Protein AF-A0A4Y3PNB0-F1 (afdb_monomer_lite)

Foldseek 3Di:
DDPPPDPDAFDPVLLVQLQQADQQPLPRFTDGGHPVSVVVLVVVVVVCVVCVPQFWDWDQTPPPGIDIDGPVRSVSSSVVSVVSSVVSCVVRVD

Sequence (94 aa):
MVFKFSREGPNPECFKAIYTGFTSASTGRQFRFNEEDQANFNQQSTLFLLKPDLAETQWKTEDAGIVSLTREQFIEVVLEAGQHKQEQIARYWT

Structure (mmCIF, N/CA/C/O backbone):
data_AF-A0A4Y3PNB0-F1
#
_entry.id   AF-A0A4Y3PNB0-F1
#
loop_
_atom_site.group_PDB
_atom_site.id
_atom_site.type_symbol
_atom_site.label_atom_id
_atom_site.label_alt_id
_atom_site.label_comp_id
_atom_site.label_asym_id
_atom_site.label_entity_id
_atom_site.label_seq_id
_atom_site.pdbx_PDB_ins_code
_atom_site.Cartn_x
_atom_site.Cartn_y
_atom_site.Cartn_z
_atom_site.occupancy
_atom_site.B_iso_or_equiv
_atom_site.auth_seq_id
_atom_site.auth_comp_id
_atom_site.auth_asym_id
_atom_site.auth_atom_id
_atom_site.pdbx_PDB_model_num
ATOM 1 N N . MET A 1 1 ? -3.644 -20.956 -21.841 1.00 36.50 1 MET A N 1
ATOM 2 C CA . MET A 1 1 ? -3.041 -19.621 -21.645 1.00 36.50 1 MET A CA 1
ATOM 3 C C . MET A 1 1 ? -1.590 -19.852 -21.258 1.00 36.50 1 MET A C 1
ATOM 5 O O . MET A 1 1 ? -1.350 -20.443 -20.217 1.00 36.50 1 MET A O 1
ATOM 9 N N . VAL A 1 2 ? -0.641 -19.565 -22.150 1.00 37.38 2 VAL A N 1
ATOM 10 C CA . VAL A 1 2 ? 0.788 -19.816 -21.900 1.00 37.38 2 VAL A CA 1
ATOM 11 C C . VAL A 1 2 ? 1.388 -18.517 -21.380 1.00 37.38 2 VAL A C 1
ATOM 13 O O . VAL A 1 2 ? 1.443 -17.536 -22.117 1.00 37.38 2 VAL A O 1
ATOM 16 N N . PHE A 1 3 ? 1.810 -18.505 -20.117 1.00 41.38 3 PHE A N 1
ATOM 17 C CA . PHE A 1 3 ? 2.628 -17.427 -19.571 1.00 41.38 3 PHE A CA 1
ATOM 18 C C . PHE A 1 3 ? 3.991 -17.483 -20.270 1.00 41.38 3 PHE A C 1
ATOM 20 O O . PHE A 1 3 ? 4.783 -18.395 -20.032 1.00 41.38 3 PHE A O 1
ATOM 27 N N . LYS A 1 4 ? 4.252 -16.551 -21.193 1.00 44.50 4 LYS A N 1
ATOM 28 C CA . LYS A 1 4 ? 5.602 -16.341 -21.722 1.00 44.50 4 LYS A CA 1
ATOM 29 C C . LYS A 1 4 ? 6.433 -15.708 -20.608 1.00 44.50 4 LYS A C 1
ATOM 31 O O . LYS A 1 4 ? 6.356 -14.507 -20.390 1.00 44.50 4 LYS A O 1
ATOM 36 N N . PHE A 1 5 ? 7.228 -16.515 -19.915 1.00 47.59 5 PHE A N 1
ATOM 37 C CA . PHE A 1 5 ? 8.349 -16.000 -19.137 1.00 47.59 5 PHE A CA 1
ATOM 38 C C . PHE A 1 5 ? 9.413 -15.515 -20.130 1.00 47.59 5 PHE A C 1
ATOM 40 O O . PHE A 1 5 ? 10.100 -16.326 -20.754 1.00 47.59 5 PHE A O 1
ATOM 47 N N . SER A 1 6 ? 9.507 -14.200 -20.337 1.00 53.22 6 SER A N 1
ATOM 48 C CA . SER A 1 6 ? 10.696 -13.607 -20.954 1.00 53.22 6 SER A CA 1
ATOM 49 C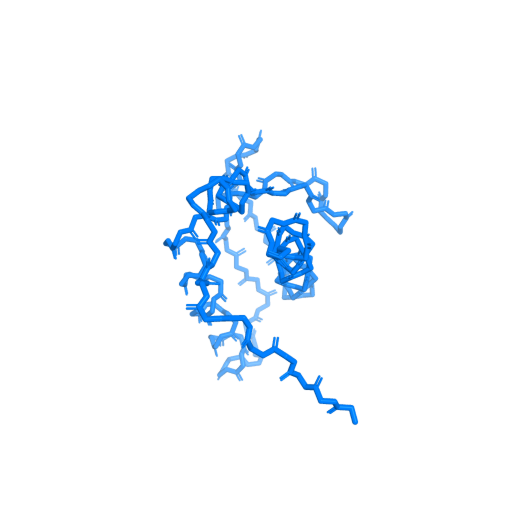 C . SER A 1 6 ? 11.895 -13.880 -20.030 1.00 53.22 6 SER A C 1
ATOM 51 O O . SER A 1 6 ? 11.774 -13.830 -18.806 1.00 53.22 6 SER A O 1
ATOM 53 N N . ARG A 1 7 ? 13.034 -14.265 -20.622 1.00 56.28 7 ARG A N 1
ATOM 54 C CA . ARG A 1 7 ? 14.283 -14.619 -19.918 1.00 56.28 7 ARG A CA 1
ATOM 55 C C . ARG A 1 7 ? 14.970 -13.420 -19.256 1.00 56.28 7 ARG A C 1
ATOM 57 O O . ARG A 1 7 ? 15.952 -13.615 -18.547 1.00 56.28 7 ARG A O 1
ATOM 64 N N . GLU A 1 8 ? 14.471 -12.213 -19.483 1.00 61.34 8 GLU A N 1
ATOM 65 C CA . GLU A 1 8 ? 15.010 -10.980 -18.933 1.00 61.34 8 GLU A CA 1
ATOM 66 C C . GLU A 1 8 ? 14.020 -10.484 -17.880 1.00 61.34 8 GLU A C 1
ATOM 68 O O . GLU A 1 8 ? 12.846 -10.258 -18.170 1.00 61.34 8 GLU A O 1
ATOM 73 N N . GLY A 1 9 ? 14.471 -10.416 -16.625 1.00 61.59 9 GLY A N 1
ATOM 74 C CA . GLY A 1 9 ? 13.677 -9.833 -15.547 1.00 61.59 9 GLY A CA 1
ATOM 75 C C . GLY A 1 9 ? 13.368 -8.351 -15.810 1.00 61.59 9 GLY A C 1
ATOM 76 O O . GLY A 1 9 ? 13.874 -7.772 -16.774 1.00 61.59 9 GLY A O 1
ATOM 77 N N . PRO A 1 10 ? 12.564 -7.708 -14.948 1.00 65.81 10 PRO A N 1
ATOM 78 C CA . PRO A 1 10 ? 12.232 -6.298 -15.108 1.00 65.81 10 PRO A CA 1
ATOM 79 C C . PRO A 1 10 ? 13.505 -5.450 -15.226 1.00 65.81 10 PRO A C 1
ATOM 81 O O . PRO A 1 10 ? 14.439 -5.611 -14.437 1.00 65.81 10 PRO A O 1
ATOM 84 N N . ASN A 1 11 ? 13.554 -4.546 -16.208 1.00 81.81 11 ASN A N 1
ATOM 85 C CA . ASN A 1 11 ? 14.698 -3.647 -16.355 1.00 81.81 11 ASN A CA 1
ATOM 86 C C . ASN A 1 11 ? 14.801 -2.687 -15.139 1.00 81.81 11 ASN A C 1
ATOM 88 O O . ASN A 1 11 ? 13.812 -2.476 -14.432 1.00 81.81 11 ASN A O 1
ATOM 92 N N . PRO A 1 12 ? 15.968 -2.072 -14.868 1.00 87.38 12 PRO A N 1
ATOM 93 C CA . PRO A 1 12 ? 16.142 -1.173 -13.720 1.00 87.38 12 PRO A CA 1
ATOM 94 C C . PRO A 1 12 ? 15.149 0.000 -13.658 1.00 87.38 12 PRO A C 1
ATOM 96 O O . PRO A 1 12 ? 14.824 0.474 -12.569 1.00 87.38 12 PRO A O 1
ATOM 99 N N . GLU A 1 13 ? 14.640 0.457 -14.804 1.00 90.88 13 GLU A N 1
ATOM 100 C CA . GLU A 1 13 ? 13.643 1.531 -14.876 1.00 90.88 13 GLU A CA 1
ATOM 101 C C . GLU A 1 13 ? 12.261 1.072 -14.390 1.00 90.88 13 GLU A C 1
ATOM 103 O O . GLU A 1 13 ? 11.540 1.862 -13.784 1.00 90.88 13 GLU A O 1
ATOM 108 N N . CYS A 1 14 ? 11.928 -0.213 -14.550 1.00 92.62 14 CYS A N 1
ATOM 109 C CA . CYS A 1 14 ? 10.736 -0.813 -13.952 1.00 92.62 14 CYS A CA 1
ATOM 110 C C . CYS A 1 14 ? 10.765 -0.671 -12.427 1.00 92.62 14 CYS A C 1
ATOM 112 O O . CYS A 1 14 ? 9.813 -0.175 -11.830 1.00 92.62 14 CYS A O 1
ATOM 114 N N . PHE A 1 15 ? 11.882 -1.040 -11.789 1.00 92.75 15 PHE A N 1
ATOM 115 C CA . PHE A 1 15 ? 12.020 -0.924 -10.335 1.00 92.75 15 PHE A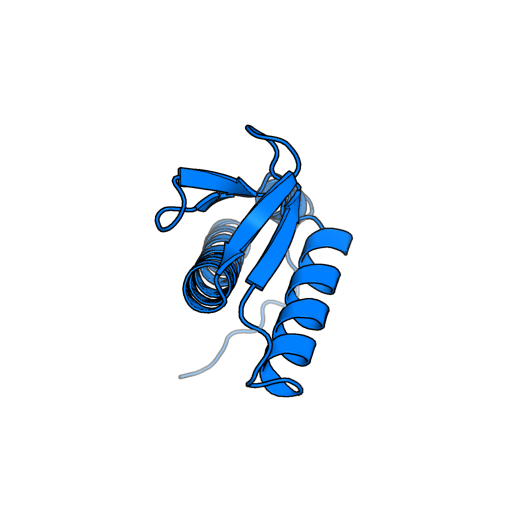 CA 1
ATOM 116 C C . PHE A 1 15 ? 11.941 0.528 -9.871 1.00 92.75 15 PHE A C 1
ATOM 118 O O . PHE A 1 15 ? 11.2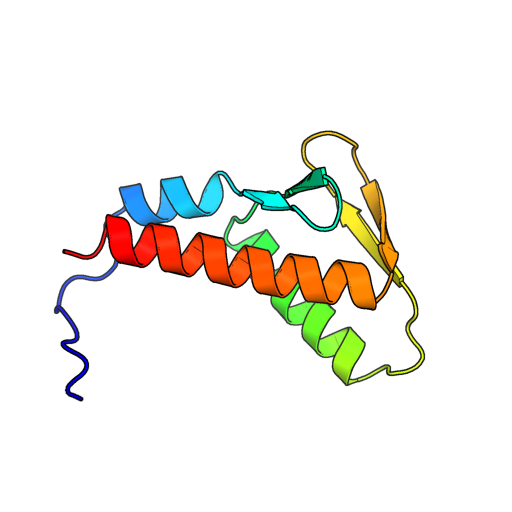33 0.814 -8.910 1.00 92.75 15 PHE A O 1
ATOM 125 N N . LYS A 1 16 ? 12.587 1.459 -10.583 1.00 94.38 16 LYS A N 1
ATOM 126 C CA . LYS A 1 16 ? 12.462 2.892 -10.281 1.00 94.38 16 LYS A CA 1
ATOM 127 C C . LYS A 1 16 ? 11.005 3.355 -10.329 1.00 94.38 16 LYS A C 1
ATOM 129 O O . LYS A 1 16 ? 10.573 4.017 -9.393 1.00 94.38 16 LYS A O 1
ATOM 134 N N . ALA A 1 17 ? 10.250 2.973 -11.361 1.00 95.69 17 ALA A N 1
ATOM 135 C CA . ALA A 1 17 ? 8.838 3.334 -11.508 1.00 95.69 17 ALA A CA 1
ATOM 136 C C . ALA A 1 17 ? 7.932 2.680 -10.452 1.00 95.69 17 ALA A C 1
ATOM 138 O O . ALA A 1 17 ? 6.963 3.279 -10.002 1.00 95.69 17 ALA A O 1
ATOM 139 N N . ILE A 1 18 ? 8.239 1.459 -10.012 1.00 96.56 18 ILE A N 1
ATOM 140 C CA . ILE A 1 18 ? 7.526 0.833 -8.892 1.00 96.56 18 ILE A CA 1
ATOM 141 C C . ILE A 1 18 ? 7.796 1.631 -7.608 1.00 96.56 18 ILE A C 1
ATOM 143 O O . ILE A 1 18 ? 6.863 1.967 -6.881 1.00 96.56 18 ILE A O 1
ATOM 147 N N . TYR A 1 19 ? 9.056 1.995 -7.359 1.00 97.19 19 TYR A N 1
ATOM 148 C CA . TYR A 1 19 ? 9.489 2.619 -6.107 1.00 97.19 19 TYR A CA 1
ATOM 149 C C . TYR A 1 19 ? 9.025 4.065 -5.929 1.00 97.19 19 TYR A C 1
ATOM 151 O O . TYR A 1 19 ? 8.984 4.526 -4.788 1.00 97.19 19 TYR A O 1
ATOM 159 N N . THR A 1 20 ? 8.625 4.766 -7.000 1.00 95.25 20 THR A N 1
ATOM 160 C CA . THR A 1 20 ? 7.986 6.089 -6.867 1.00 95.25 20 THR A CA 1
ATOM 161 C C . THR A 1 20 ? 6.691 6.035 -6.066 1.00 95.25 20 THR A C 1
ATOM 163 O O . THR A 1 20 ? 6.272 7.061 -5.542 1.00 95.25 20 THR A O 1
ATOM 166 N N . GLY A 1 21 ? 6.074 4.855 -5.948 1.00 97.81 21 GLY A N 1
ATOM 167 C CA . GLY A 1 21 ? 4.830 4.691 -5.217 1.00 97.81 21 GLY A CA 1
ATOM 168 C C . GLY A 1 21 ? 3.603 5.126 -6.013 1.00 97.81 21 GLY A C 1
ATOM 169 O O . GLY A 1 21 ? 3.659 5.262 -7.237 1.00 97.81 21 GLY A O 1
ATOM 170 N N . PHE A 1 22 ? 2.489 5.304 -5.308 1.00 98.69 22 PHE A N 1
ATOM 171 C CA . PHE A 1 22 ? 1.172 5.544 -5.891 1.00 98.69 22 PHE A CA 1
ATOM 172 C C . PHE A 1 22 ? 0.310 6.435 -4.988 1.00 98.69 22 PHE A C 1
ATOM 174 O O . PHE A 1 22 ? 0.523 6.521 -3.776 1.00 98.69 22 PHE A O 1
ATOM 181 N N . THR A 1 23 ? -0.691 7.082 -5.584 1.00 98.69 23 THR A N 1
ATOM 182 C CA . THR A 1 23 ? -1.762 7.753 -4.840 1.00 98.69 23 THR A CA 1
ATOM 183 C C . THR A 1 23 ? -2.918 6.783 -4.684 1.00 98.69 23 THR A C 1
ATOM 185 O O . THR A 1 23 ? -3.476 6.313 -5.674 1.00 98.69 23 THR A O 1
ATOM 188 N N . SER A 1 24 ? -3.282 6.502 -3.442 1.00 98.56 24 SER A N 1
ATOM 189 C CA . SER A 1 24 ? -4.399 5.629 -3.113 1.00 98.56 24 SER A CA 1
ATOM 190 C C . SER A 1 24 ? -5.729 6.312 -3.420 1.00 98.56 24 SER A C 1
ATOM 192 O O . SER A 1 24 ? -5.976 7.431 -2.962 1.00 98.56 24 SER A O 1
ATOM 194 N N . ALA A 1 25 ? -6.607 5.645 -4.167 1.00 98.00 25 ALA A N 1
ATOM 195 C CA . ALA A 1 25 ? -7.936 6.172 -4.472 1.00 98.00 25 ALA A CA 1
ATOM 196 C C . ALA A 1 25 ? -8.853 6.106 -3.241 1.00 98.00 25 ALA A C 1
ATOM 198 O O . ALA A 1 25 ? -9.644 7.019 -3.004 1.00 98.00 25 ALA A O 1
ATOM 199 N N . SER A 1 26 ? -8.709 5.053 -2.436 1.00 96.50 26 SER A N 1
ATOM 200 C CA . SER A 1 26 ? -9.494 4.819 -1.219 1.00 96.50 26 SER A CA 1
ATOM 201 C C . SER A 1 26 ? -9.184 5.789 -0.073 1.00 96.50 26 SER A C 1
ATOM 203 O O . SER A 1 26 ? -10.057 6.060 0.754 1.00 96.50 26 SER A O 1
ATOM 205 N N . THR A 1 27 ? -7.970 6.345 -0.014 1.00 97.88 27 THR A N 1
ATOM 206 C CA . THR A 1 27 ? -7.549 7.239 1.085 1.00 97.88 27 THR A CA 1
ATOM 207 C C . THR A 1 27 ? -7.155 8.647 0.634 1.00 97.88 27 THR A C 1
ATOM 209 O O . THR A 1 27 ? -7.065 9.554 1.464 1.00 97.88 27 THR A O 1
ATOM 212 N N . GLY A 1 28 ? -6.898 8.846 -0.662 1.00 98.31 28 GLY A N 1
ATOM 213 C CA . GLY A 1 28 ? -6.360 10.090 -1.218 1.00 98.31 28 GLY A CA 1
ATOM 214 C C . GLY A 1 28 ? -4.902 10.376 -0.835 1.00 98.31 28 GLY A C 1
ATOM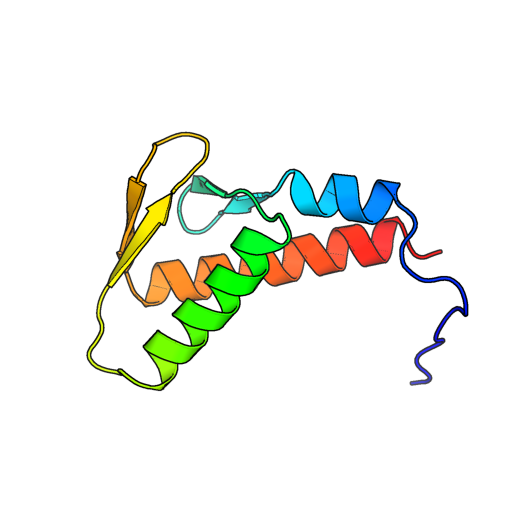 215 O O . GLY A 1 28 ? -4.422 11.477 -1.099 1.00 98.31 28 GLY A O 1
ATOM 216 N N . ARG A 1 29 ? -4.206 9.427 -0.191 1.00 98.56 29 ARG A N 1
ATOM 217 C CA . ARG A 1 29 ? -2.830 9.590 0.311 1.00 98.56 29 ARG A CA 1
ATOM 218 C C . ARG A 1 29 ? -1.789 9.033 -0.645 1.00 98.56 29 ARG A C 1
ATOM 220 O O . ARG A 1 29 ? -2.077 8.135 -1.435 1.00 98.56 29 ARG A O 1
ATOM 227 N N . GLN A 1 30 ? -0.571 9.555 -0.544 1.00 98.62 30 GLN A N 1
ATOM 228 C CA . GLN A 1 30 ? 0.577 9.102 -1.322 1.00 98.62 30 GLN A CA 1
ATOM 229 C C . GLN A 1 30 ? 1.386 8.080 -0.527 1.00 98.62 30 GLN A C 1
ATOM 231 O O . GLN A 1 30 ? 1.889 8.368 0.562 1.00 98.62 30 GLN A O 1
ATOM 236 N N . PHE A 1 31 ? 1.531 6.887 -1.094 1.00 98.56 31 PHE A N 1
ATOM 237 C CA . PHE A 1 31 ? 2.283 5.787 -0.508 1.00 98.56 31 PHE A CA 1
ATOM 238 C C . PHE A 1 31 ? 3.530 5.527 -1.329 1.00 98.56 31 PHE A C 1
ATOM 240 O O . PHE A 1 31 ? 3.453 5.324 -2.540 1.00 98.56 31 PHE A O 1
ATOM 247 N N . ARG A 1 32 ? 4.678 5.469 -0.657 1.00 97.00 32 ARG A N 1
ATOM 248 C CA . ARG A 1 32 ? 5.902 4.923 -1.236 1.00 97.00 32 ARG A CA 1
ATOM 249 C C . ARG A 1 32 ? 5.765 3.405 -1.390 1.00 97.00 32 ARG A C 1
ATOM 251 O O . ARG A 1 32 ? 4.999 2.762 -0.671 1.00 97.00 32 ARG A O 1
ATOM 258 N N . PHE A 1 33 ? 6.483 2.834 -2.354 1.00 97.88 33 PHE A N 1
ATOM 259 C CA . PHE A 1 33 ? 6.403 1.399 -2.633 1.00 97.88 33 PHE A CA 1
ATOM 260 C C . PHE A 1 33 ? 7.764 0.787 -2.984 1.00 97.88 33 PHE A C 1
ATOM 262 O O . PHE A 1 33 ? 7.915 0.024 -3.943 1.00 97.88 33 PHE A O 1
ATOM 269 N N . ASN A 1 34 ? 8.788 1.148 -2.207 1.00 96.75 34 ASN A N 1
ATOM 270 C CA . ASN A 1 34 ? 10.111 0.547 -2.345 1.00 96.75 34 ASN A CA 1
ATOM 271 C C . ASN A 1 34 ? 10.137 -0.899 -1.798 1.00 96.75 34 ASN A C 1
ATOM 273 O O . ASN A 1 34 ? 9.103 -1.465 -1.444 1.00 96.75 34 ASN A O 1
ATOM 277 N N . GLU A 1 35 ? 11.309 -1.534 -1.773 1.00 96.31 35 GLU A N 1
ATOM 278 C CA . GLU A 1 35 ? 11.451 -2.918 -1.294 1.00 96.31 35 GLU A CA 1
ATOM 279 C C . GLU A 1 35 ? 11.037 -3.094 0.179 1.00 96.31 35 GLU A C 1
ATOM 281 O O . GLU A 1 35 ? 10.331 -4.045 0.515 1.00 96.31 35 GLU A O 1
ATOM 286 N N . GLU A 1 36 ? 11.419 -2.153 1.043 1.00 97.31 36 GLU A N 1
ATOM 287 C CA . GLU A 1 36 ? 11.064 -2.162 2.464 1.00 97.31 36 GLU A CA 1
ATOM 288 C C . GLU A 1 36 ? 9.555 -1.977 2.659 1.00 97.31 36 GLU A C 1
ATOM 290 O O . GLU A 1 36 ? 8.928 -2.728 3.403 1.00 97.31 36 GLU A O 1
ATOM 295 N N . ASP A 1 37 ? 8.943 -1.035 1.939 1.00 97.88 37 ASP A N 1
ATOM 296 C CA . ASP A 1 37 ? 7.502 -0.794 2.020 1.00 97.88 37 ASP A CA 1
ATOM 297 C C . ASP A 1 37 ? 6.718 -2.024 1.540 1.00 97.88 37 ASP A C 1
ATOM 299 O O . ASP A 1 37 ? 5.741 -2.419 2.170 1.00 97.88 37 ASP A O 1
ATOM 303 N N . GLN A 1 38 ? 7.173 -2.687 0.470 1.00 98.19 38 GLN A N 1
ATOM 304 C CA . GLN A 1 38 ? 6.590 -3.944 -0.013 1.00 98.19 38 GLN A CA 1
ATOM 305 C C . GLN A 1 38 ? 6.652 -5.056 1.040 1.00 98.19 38 GLN A C 1
ATOM 307 O O . GLN A 1 38 ? 5.667 -5.771 1.248 1.00 98.19 38 GLN A O 1
ATOM 312 N N . ALA A 1 39 ? 7.792 -5.208 1.717 1.00 98.19 39 ALA A N 1
ATOM 313 C CA . ALA A 1 39 ? 7.936 -6.169 2.805 1.00 98.19 39 ALA A CA 1
ATOM 314 C C . ALA A 1 39 ? 7.000 -5.832 3.978 1.00 98.19 39 ALA A C 1
ATOM 316 O O . ALA A 1 39 ? 6.299 -6.715 4.479 1.00 98.19 39 ALA A O 1
ATOM 317 N N . ASN A 1 40 ? 6.912 -4.554 4.349 1.00 98.12 40 ASN A N 1
ATOM 318 C CA . ASN A 1 40 ? 6.030 -4.080 5.412 1.00 98.12 40 ASN A CA 1
ATOM 319 C C . ASN A 1 40 ? 4.552 -4.305 5.066 1.00 98.12 40 ASN A C 1
ATOM 321 O O . ASN A 1 40 ? 3.788 -4.748 5.924 1.00 98.12 40 ASN A O 1
ATOM 325 N N . PHE A 1 41 ? 4.136 -4.064 3.814 1.00 98.38 41 PHE A N 1
ATOM 326 C CA . PHE A 1 41 ? 2.763 -4.322 3.371 1.00 98.38 41 PHE A CA 1
ATOM 327 C C . PHE A 1 41 ? 2.414 -5.804 3.531 1.00 98.38 41 PHE A C 1
ATOM 329 O O . PHE A 1 41 ? 1.352 -6.136 4.062 1.00 98.38 41 PHE A O 1
ATOM 336 N N . ASN A 1 42 ? 3.328 -6.702 3.155 1.00 98.06 42 ASN A N 1
ATOM 337 C CA . ASN A 1 42 ? 3.145 -8.145 3.324 1.00 98.06 42 ASN A CA 1
ATOM 338 C C . ASN A 1 42 ? 3.083 -8.555 4.805 1.00 98.06 42 ASN A C 1
ATOM 340 O O . ASN A 1 42 ? 2.228 -9.359 5.193 1.00 98.06 42 ASN A O 1
ATOM 344 N N . GLN A 1 43 ? 3.957 -7.998 5.647 1.00 98.38 43 GLN A N 1
ATOM 345 C CA . GLN A 1 43 ? 3.972 -8.285 7.081 1.00 98.38 43 GLN A CA 1
ATOM 346 C C . GLN A 1 43 ? 2.680 -7.816 7.759 1.00 98.38 43 GLN A C 1
ATOM 348 O O . GLN A 1 43 ? 2.058 -8.586 8.492 1.00 98.38 43 GLN A O 1
ATOM 353 N N . GLN A 1 44 ? 2.237 -6.588 7.488 1.00 98.44 44 GLN A N 1
ATOM 354 C CA . GLN A 1 44 ? 1.011 -6.041 8.063 1.00 98.44 44 GLN A CA 1
ATOM 355 C C . GLN A 1 44 ? -0.238 -6.767 7.540 1.00 98.44 44 GLN A C 1
ATOM 357 O O . GLN A 1 44 ? -1.153 -7.040 8.316 1.00 98.44 44 GLN A O 1
ATOM 362 N N . SER A 1 45 ? -0.254 -7.167 6.264 1.00 97.88 45 SER A N 1
ATOM 363 C CA . SER A 1 45 ? -1.315 -8.025 5.710 1.00 97.88 45 SER A CA 1
ATOM 364 C C . SER A 1 45 ? -1.387 -9.364 6.448 1.00 97.88 45 SER A C 1
ATOM 366 O O . SER A 1 45 ? -2.465 -9.804 6.844 1.00 97.88 45 SER A O 1
ATOM 368 N N . THR A 1 46 ? -0.233 -9.983 6.716 1.00 98.12 46 THR A N 1
ATOM 369 C CA . THR A 1 46 ? -0.146 -11.218 7.512 1.00 98.12 46 THR A CA 1
ATOM 370 C C . THR A 1 46 ? -0.647 -10.998 8.940 1.00 98.12 46 THR A C 1
ATOM 372 O O . THR A 1 46 ? -1.383 -11.829 9.468 1.00 98.12 46 THR A O 1
ATOM 375 N N . LEU A 1 47 ? -0.307 -9.868 9.565 1.00 97.75 47 LEU A N 1
ATOM 376 C CA . LEU A 1 47 ? -0.783 -9.541 10.906 1.00 97.75 47 LEU A CA 1
ATOM 377 C C . LEU A 1 47 ? -2.308 -9.397 10.948 1.00 97.75 47 LEU A C 1
ATOM 379 O O . LEU A 1 47 ? -2.934 -9.977 11.833 1.00 97.75 47 LEU A O 1
ATOM 383 N N . PHE A 1 48 ? -2.915 -8.703 9.980 1.00 97.00 48 PHE A N 1
ATOM 384 C CA . PHE A 1 48 ? -4.372 -8.630 9.877 1.00 97.00 48 PHE A CA 1
ATOM 385 C C . PHE A 1 48 ? -4.995 -10.024 9.703 1.00 97.00 48 PHE A C 1
ATOM 387 O O . PHE A 1 48 ? -5.991 -10.318 10.363 1.00 97.00 48 PHE A O 1
ATOM 394 N N . LEU A 1 49 ? -4.404 -10.923 8.905 1.00 96.19 49 LEU A N 1
ATOM 395 C CA . LEU A 1 49 ? -4.888 -12.309 8.784 1.00 96.19 49 LEU A CA 1
ATOM 396 C C . LEU A 1 49 ? -4.835 -13.078 10.118 1.00 96.19 49 LEU A C 1
ATOM 398 O O . LEU A 1 49 ? -5.767 -13.812 10.436 1.00 96.19 49 LEU A O 1
ATOM 402 N N . LEU A 1 50 ? -3.770 -12.899 10.906 1.00 98.12 50 LEU A N 1
ATOM 403 C CA . LEU A 1 50 ? -3.571 -13.585 12.191 1.00 98.12 50 LEU A CA 1
ATOM 404 C C . LEU A 1 50 ? -4.356 -12.961 13.357 1.00 98.12 50 LEU A C 1
ATOM 406 O O . LEU A 1 50 ? -4.590 -13.630 14.365 1.00 98.12 50 LEU A O 1
ATOM 410 N N . LYS A 1 51 ? -4.740 -11.686 13.241 1.00 97.25 51 LYS A N 1
ATOM 411 C CA . LYS A 1 51 ? -5.471 -10.910 14.253 1.00 97.25 51 LYS A CA 1
ATOM 412 C C . LYS A 1 51 ? -6.742 -10.301 13.645 1.00 97.25 51 LYS A C 1
ATOM 414 O O . LYS A 1 51 ? -6.736 -9.145 13.212 1.00 97.25 51 LYS A O 1
ATOM 419 N N . PRO A 1 52 ? -7.849 -11.064 13.573 1.00 93.44 52 PRO A N 1
ATOM 420 C CA . PRO A 1 52 ? -9.120 -10.579 13.027 1.00 93.44 52 PRO A CA 1
ATOM 421 C C . PRO A 1 52 ? -9.720 -9.392 13.793 1.00 93.44 52 PRO A C 1
ATOM 423 O O . PRO A 1 52 ? -10.480 -8.620 13.224 1.00 93.44 52 PRO A O 1
ATOM 426 N N . ASP A 1 53 ? -9.359 -9.242 15.066 1.00 96.38 53 ASP A N 1
ATOM 427 C CA . ASP A 1 53 ? -9.764 -8.164 15.968 1.00 96.38 53 ASP A CA 1
ATOM 428 C C . ASP A 1 53 ? -8.921 -6.886 15.827 1.00 96.38 53 ASP A C 1
ATOM 430 O O . ASP A 1 53 ? -9.307 -5.838 16.342 1.00 96.38 53 ASP A O 1
ATOM 434 N N . LEU A 1 54 ? -7.791 -6.939 15.111 1.00 97.31 54 LEU A N 1
ATOM 435 C CA . LEU A 1 54 ? -7.018 -5.742 14.795 1.00 97.31 54 LEU A CA 1
ATOM 436 C C . LEU A 1 54 ? -7.833 -4.851 13.846 1.00 97.31 54 LEU A C 1
ATOM 438 O O . LEU A 1 54 ? -8.112 -5.236 12.705 1.00 97.31 54 LEU A O 1
ATOM 442 N N . ALA A 1 55 ? -8.212 -3.674 14.342 1.00 97.62 55 ALA A N 1
ATOM 443 C CA . ALA A 1 55 ? -9.115 -2.750 13.660 1.00 97.62 55 ALA A CA 1
ATOM 444 C C . ALA A 1 55 ? -8.392 -1.705 12.799 1.00 97.62 55 ALA A C 1
ATOM 446 O O . ALA A 1 55 ? -8.952 -1.229 11.815 1.00 97.62 55 ALA A O 1
ATOM 447 N N . GLU A 1 56 ? -7.156 -1.354 13.153 1.00 98.19 56 GLU A N 1
ATOM 448 C CA . GLU A 1 56 ? -6.401 -0.298 12.484 1.00 98.19 56 GLU A CA 1
ATOM 449 C C . GLU A 1 56 ? -4.896 -0.569 12.487 1.00 98.19 56 GLU A C 1
ATOM 451 O O . GLU A 1 56 ? -4.383 -1.403 13.238 1.00 98.19 56 GLU A O 1
ATOM 456 N N . THR A 1 57 ? -4.187 0.153 11.627 1.00 98.25 57 THR A N 1
ATOM 457 C CA . THR A 1 57 ? -2.729 0.239 11.627 1.00 98.25 57 THR A CA 1
ATOM 458 C C . THR A 1 57 ? -2.287 1.671 11.357 1.00 98.25 57 THR A C 1
ATOM 460 O O . THR A 1 57 ? -3.032 2.463 10.782 1.00 98.25 57 THR A O 1
ATOM 463 N N . GLN A 1 58 ? -1.070 2.010 11.768 1.00 98.31 58 GLN A N 1
ATOM 464 C CA . GLN A 1 58 ? -0.453 3.293 11.457 1.00 98.31 58 GLN A CA 1
ATOM 465 C C . GLN A 1 58 ? 0.502 3.133 10.282 1.00 98.31 58 GLN A C 1
ATOM 467 O O . GLN A 1 58 ? 1.314 2.209 10.256 1.00 98.31 58 GLN A O 1
ATOM 472 N N . TRP A 1 59 ? 0.429 4.051 9.323 1.00 98.19 59 TRP A N 1
ATOM 473 C CA . TRP A 1 59 ? 1.254 3.998 8.124 1.00 98.19 59 TRP A CA 1
ATOM 474 C C . TRP A 1 59 ? 1.837 5.358 7.771 1.00 98.19 59 TRP A C 1
ATOM 476 O O . TRP A 1 59 ? 1.149 6.374 7.849 1.00 98.19 59 TRP A O 1
ATOM 486 N N . LYS A 1 60 ? 3.107 5.387 7.359 1.00 97.62 60 LYS A N 1
ATOM 487 C CA . LYS A 1 60 ? 3.760 6.610 6.887 1.00 97.62 60 LYS A CA 1
ATOM 488 C C . LYS A 1 60 ? 3.398 6.868 5.422 1.00 97.62 60 LYS A C 1
ATOM 490 O O . LYS A 1 60 ? 3.614 6.017 4.567 1.00 97.62 60 LYS A O 1
ATOM 495 N N . THR A 1 61 ? 2.894 8.062 5.155 1.00 98.38 61 THR A N 1
ATOM 496 C CA . THR A 1 61 ? 2.579 8.592 3.825 1.00 98.38 61 THR A CA 1
ATOM 497 C C . THR A 1 61 ? 3.585 9.671 3.442 1.00 98.38 61 THR A C 1
ATOM 499 O O . THR A 1 61 ? 4.213 10.289 4.309 1.00 98.38 61 THR A O 1
ATOM 502 N N . GLU A 1 62 ? 3.730 9.908 2.144 1.00 98.12 62 GLU A N 1
ATOM 503 C CA . GLU A 1 62 ? 4.639 10.928 1.617 1.00 98.12 62 GLU A CA 1
ATOM 504 C C . GLU A 1 62 ? 4.033 12.343 1.698 1.00 98.12 62 GLU A C 1
ATOM 506 O O . GLU A 1 62 ? 4.774 13.323 1.721 1.00 98.12 62 GLU A O 1
ATOM 511 N N . ASP A 1 63 ? 2.701 12.468 1.796 1.00 98.44 63 ASP A N 1
ATOM 512 C CA . ASP A 1 63 ? 1.987 13.755 1.818 1.00 98.44 63 ASP A CA 1
ATOM 513 C C . ASP A 1 63 ? 1.518 14.211 3.210 1.00 98.44 63 ASP A C 1
ATOM 515 O O . ASP A 1 63 ? 1.388 15.413 3.442 1.00 98.44 63 ASP A O 1
ATOM 519 N N . ALA A 1 64 ? 1.252 13.285 4.137 1.00 97.81 64 ALA A N 1
ATOM 520 C CA . ALA A 1 64 ? 0.582 13.597 5.404 1.00 97.81 64 ALA A CA 1
ATOM 521 C C . ALA A 1 64 ? 1.284 13.041 6.654 1.00 97.81 64 ALA A C 1
ATOM 523 O O . ALA A 1 64 ? 0.743 13.126 7.756 1.00 97.81 64 ALA A O 1
ATOM 524 N N . GLY A 1 65 ? 2.490 12.483 6.515 1.00 97.81 65 GLY A N 1
ATOM 525 C CA . GLY A 1 65 ? 3.181 11.830 7.624 1.00 97.81 65 GLY A CA 1
ATOM 526 C C . GLY A 1 65 ? 2.489 10.526 8.026 1.00 97.81 65 GLY A C 1
ATOM 527 O O . GLY A 1 65 ? 2.029 9.777 7.167 1.00 97.81 65 GLY A O 1
ATOM 528 N N . ILE A 1 66 ? 2.453 10.212 9.322 1.00 98.19 66 ILE A N 1
ATOM 529 C CA . ILE A 1 66 ? 1.822 8.979 9.812 1.00 98.19 66 ILE A CA 1
ATOM 530 C C . ILE A 1 66 ? 0.305 9.174 9.899 1.00 98.19 66 ILE A C 1
ATOM 532 O O . ILE A 1 66 ? -0.162 10.095 10.565 1.00 98.19 66 ILE A O 1
ATOM 536 N N . VAL A 1 67 ? -0.453 8.280 9.267 1.00 98.31 67 VAL A N 1
ATOM 537 C CA . VAL A 1 67 ? -1.920 8.237 9.317 1.00 98.31 67 VAL A CA 1
ATOM 538 C C . VAL A 1 67 ? -2.393 6.914 9.917 1.00 98.31 67 VAL A C 1
ATOM 540 O O . VAL A 1 67 ? -1.733 5.889 9.747 1.00 98.31 67 VAL A O 1
ATOM 543 N N . SER A 1 68 ? -3.540 6.925 10.597 1.00 98.50 68 SER A N 1
ATOM 544 C CA . SER A 1 68 ? -4.251 5.693 10.953 1.00 98.50 68 SER A CA 1
ATOM 545 C C . SER A 1 68 ? -5.106 5.241 9.773 1.00 98.50 68 SER A C 1
ATOM 547 O O . SER A 1 68 ? -5.850 6.040 9.205 1.00 98.50 68 SER A O 1
ATOM 549 N N . LEU A 1 69 ? -5.004 3.965 9.422 1.00 98.56 69 LEU A N 1
ATOM 550 C CA . LEU A 1 69 ? -5.830 3.301 8.420 1.00 98.56 69 LEU A CA 1
ATOM 551 C C . LEU A 1 69 ? -6.675 2.243 9.117 1.00 98.56 69 LEU A C 1
ATOM 553 O O . LEU A 1 69 ? -6.126 1.413 9.847 1.00 98.56 69 LEU A O 1
ATOM 557 N N . THR A 1 70 ? -7.985 2.231 8.865 1.00 98.31 70 THR A N 1
ATOM 558 C CA . THR A 1 70 ? -8.805 1.079 9.262 1.00 98.31 70 THR A CA 1
ATOM 559 C C . THR A 1 70 ? -8.357 -0.164 8.500 1.00 98.31 70 THR A C 1
ATOM 561 O O . THR A 1 70 ? -7.688 -0.083 7.466 1.00 98.31 70 THR A O 1
ATOM 564 N N . ARG A 1 71 ? -8.749 -1.337 8.990 1.00 97.62 71 ARG A N 1
ATOM 565 C CA . ARG A 1 71 ? -8.520 -2.615 8.314 1.00 97.62 71 ARG A CA 1
ATOM 566 C C . ARG A 1 71 ? -8.984 -2.588 6.857 1.00 97.62 71 ARG A C 1
ATOM 568 O O . ARG A 1 71 ? -8.246 -3.025 5.981 1.00 97.62 71 ARG A O 1
ATOM 575 N N . GLU A 1 72 ? -10.178 -2.063 6.601 1.00 97.50 72 GLU A N 1
ATOM 576 C CA . GLU A 1 72 ? -10.764 -1.975 5.261 1.00 97.50 72 GLU A CA 1
ATOM 577 C C . GLU A 1 72 ? -9.934 -1.052 4.370 1.00 97.50 72 GLU A C 1
ATOM 579 O O . GLU A 1 72 ? -9.550 -1.445 3.273 1.00 97.50 72 GLU A O 1
ATOM 584 N N . GLN A 1 73 ? -9.577 0.136 4.870 1.00 98.44 73 GLN A N 1
ATOM 585 C CA . GLN A 1 73 ? -8.728 1.077 4.136 1.00 98.44 73 GLN A CA 1
ATOM 586 C C . GLN A 1 73 ? -7.359 0.475 3.822 1.00 98.44 73 GLN A C 1
ATOM 588 O O . GLN A 1 73 ? -6.870 0.604 2.705 1.00 98.44 73 GLN A O 1
ATOM 593 N N . PHE A 1 74 ? -6.736 -0.202 4.788 1.00 98.38 74 PHE A N 1
ATOM 594 C CA . PHE A 1 74 ? -5.439 -0.832 4.577 1.00 98.38 74 PHE A CA 1
ATOM 595 C C . PHE A 1 74 ? -5.507 -1.949 3.528 1.00 98.38 74 PHE A C 1
ATOM 597 O O . PHE A 1 74 ? -4.615 -2.044 2.688 1.00 98.38 74 PHE A O 1
ATOM 604 N N . ILE A 1 75 ? -6.557 -2.778 3.546 1.00 97.75 75 ILE A N 1
ATOM 605 C CA . ILE A 1 75 ? -6.751 -3.834 2.542 1.00 97.75 75 ILE A CA 1
ATOM 606 C C . ILE A 1 75 ? -6.883 -3.228 1.139 1.00 97.75 75 ILE A C 1
ATOM 608 O O . ILE A 1 75 ? -6.217 -3.709 0.223 1.00 97.75 75 ILE A O 1
ATOM 612 N N . GLU A 1 76 ? -7.663 -2.157 0.973 1.00 98.62 76 GLU A N 1
ATOM 613 C CA . GLU A 1 76 ? -7.772 -1.453 -0.314 1.00 98.62 76 GLU A CA 1
ATOM 614 C C . GLU A 1 76 ? -6.421 -0.881 -0.769 1.00 98.62 76 GLU A C 1
ATOM 616 O O . GLU A 1 76 ? -6.012 -1.101 -1.907 1.00 98.62 76 GLU A O 1
ATOM 621 N N . VAL A 1 77 ? -5.661 -0.248 0.132 1.00 98.62 77 VAL A N 1
ATOM 622 C CA . VAL A 1 77 ? -4.310 0.257 -0.175 1.00 98.62 77 VAL A CA 1
ATOM 623 C C . VAL A 1 77 ? -3.378 -0.871 -0.637 1.00 98.62 77 VAL A C 1
ATOM 625 O O . VAL A 1 77 ? -2.604 -0.677 -1.573 1.00 98.62 77 VAL A O 1
ATOM 628 N N . VAL A 1 78 ? -3.443 -2.063 -0.033 1.00 98.50 78 VAL A N 1
ATOM 629 C CA . VAL A 1 78 ? -2.639 -3.226 -0.461 1.00 98.50 78 VAL A CA 1
ATOM 630 C C . VAL A 1 78 ? -3.031 -3.700 -1.864 1.00 98.50 78 VAL A C 1
ATOM 632 O O . VAL A 1 78 ? -2.151 -4.039 -2.662 1.00 98.50 78 VAL A O 1
ATOM 635 N N . LEU A 1 79 ? -4.327 -3.713 -2.190 1.00 98.44 79 LEU A N 1
ATOM 636 C CA . LEU A 1 79 ? -4.810 -4.065 -3.529 1.00 98.44 79 LEU A CA 1
ATOM 637 C C . LEU A 1 79 ? -4.333 -3.051 -4.578 1.00 98.44 79 LEU A C 1
ATOM 639 O O . LEU A 1 79 ? -3.783 -3.447 -5.609 1.00 98.44 79 LEU A O 1
ATOM 643 N N . GLU A 1 80 ? -4.466 -1.758 -4.284 1.00 98.75 80 GLU A N 1
ATOM 644 C CA . GLU A 1 80 ? -3.989 -0.654 -5.126 1.00 98.75 80 GLU A CA 1
ATOM 645 C C . GLU A 1 80 ? -2.464 -0.716 -5.330 1.00 98.75 80 GLU A C 1
ATOM 647 O O . GLU A 1 80 ? -1.974 -0.557 -6.449 1.00 98.75 80 GLU A O 1
ATOM 652 N N . ALA A 1 81 ? -1.701 -1.035 -4.280 1.00 98.31 81 ALA A N 1
ATOM 653 C CA . ALA A 1 81 ? -0.253 -1.212 -4.363 1.00 98.31 81 ALA A CA 1
ATOM 654 C C . ALA A 1 81 ? 0.137 -2.370 -5.298 1.00 98.31 81 ALA A C 1
ATOM 656 O O . ALA A 1 81 ? 1.063 -2.265 -6.111 1.00 98.31 81 ALA A O 1
ATOM 657 N N . GLY A 1 82 ? -0.599 -3.484 -5.208 1.00 97.88 82 GLY A N 1
ATOM 658 C CA . GLY A 1 82 ? -0.458 -4.621 -6.111 1.00 97.88 82 GLY A CA 1
ATOM 659 C C . GLY A 1 82 ? -0.751 -4.240 -7.561 1.00 97.88 82 GLY A C 1
ATOM 6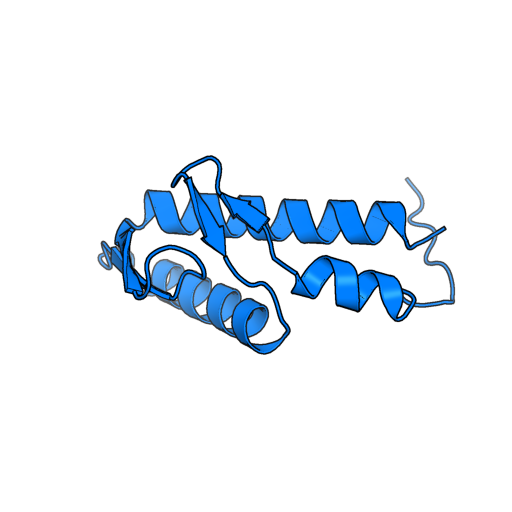60 O O . GLY A 1 82 ? 0.025 -4.595 -8.451 1.00 97.88 82 GLY A O 1
ATOM 661 N N . GLN A 1 83 ? -1.821 -3.478 -7.794 1.00 98.31 83 GLN A N 1
ATOM 662 C CA . GLN A 1 83 ? -2.177 -2.970 -9.116 1.00 98.31 83 GLN A CA 1
ATOM 663 C C . GLN A 1 83 ? -1.079 -2.066 -9.689 1.00 98.31 83 GLN A C 1
ATOM 665 O O . GLN A 1 83 ? -0.603 -2.342 -10.790 1.00 98.31 83 GLN A O 1
ATOM 670 N N . HIS A 1 84 ? -0.603 -1.070 -8.932 1.00 97.81 84 HIS A N 1
ATOM 671 C CA . HIS A 1 84 ? 0.509 -0.199 -9.342 1.00 97.81 84 HIS A CA 1
ATOM 672 C C . HIS A 1 84 ? 1.724 -1.018 -9.792 1.00 97.81 84 HIS A C 1
ATOM 674 O O . HIS A 1 84 ? 2.263 -0.807 -10.880 1.00 97.81 84 HIS A O 1
ATOM 680 N N . LYS A 1 85 ? 2.119 -2.029 -9.005 1.00 96.88 85 LYS A N 1
ATOM 681 C CA . LYS A 1 85 ? 3.236 -2.917 -9.359 1.00 96.88 85 LYS A CA 1
ATOM 682 C C . LYS A 1 85 ? 3.012 -3.640 -10.685 1.00 96.88 85 LYS A C 1
ATOM 684 O O . LYS A 1 85 ? 3.926 -3.693 -11.507 1.00 96.88 85 LYS A O 1
ATOM 689 N N . GLN A 1 86 ? 1.828 -4.220 -10.881 1.00 96.00 86 GLN A N 1
ATOM 690 C CA . GLN A 1 86 ? 1.499 -4.960 -12.101 1.00 96.00 86 GLN A CA 1
ATOM 691 C C . GLN A 1 86 ? 1.454 -4.045 -13.326 1.00 96.00 86 GLN A C 1
ATOM 693 O O . GLN A 1 86 ? 1.942 -4.434 -14.383 1.00 96.00 86 GLN A O 1
ATOM 698 N N . GLU A 1 87 ? 0.943 -2.822 -13.186 1.00 95.81 87 GLU A N 1
ATOM 699 C CA . GLU A 1 87 ? 0.918 -1.826 -14.261 1.00 95.81 87 GLU A CA 1
ATOM 700 C C . GLU A 1 87 ? 2.332 -1.424 -14.696 1.00 95.81 87 GLU A C 1
ATOM 702 O O . GLU A 1 87 ? 2.630 -1.423 -15.893 1.00 95.81 87 GLU A O 1
ATOM 707 N N . GLN A 1 88 ? 3.239 -1.157 -13.747 1.00 95.00 88 GLN A N 1
ATOM 708 C CA . GLN A 1 88 ? 4.632 -0.857 -14.093 1.00 95.00 88 GLN A CA 1
ATOM 709 C C . GLN A 1 88 ? 5.344 -2.079 -14.690 1.00 95.00 88 GLN A C 1
ATOM 711 O O . GLN A 1 88 ? 6.080 -1.947 -15.666 1.00 95.00 88 GLN A O 1
ATOM 716 N N . ILE A 1 89 ? 5.106 -3.286 -14.171 1.00 93.12 89 ILE A N 1
ATOM 717 C CA . ILE A 1 89 ? 5.653 -4.512 -14.767 1.00 93.12 89 ILE A CA 1
ATOM 718 C C . ILE A 1 89 ? 5.176 -4.665 -16.214 1.00 93.12 89 ILE A C 1
ATOM 720 O O . ILE A 1 89 ? 6.004 -4.823 -17.107 1.00 93.12 89 ILE A O 1
ATOM 724 N N . ALA A 1 90 ? 3.873 -4.553 -16.467 1.00 91.69 90 ALA A N 1
ATOM 725 C CA . ALA A 1 90 ? 3.307 -4.678 -17.807 1.00 91.69 90 ALA A CA 1
ATOM 726 C C . ALA A 1 90 ? 3.856 -3.622 -18.780 1.00 91.69 90 ALA A C 1
ATOM 728 O O . ALA A 1 90 ? 4.000 -3.894 -19.970 1.00 91.69 90 ALA A O 1
ATOM 729 N N . ARG A 1 91 ? 4.187 -2.425 -18.280 1.00 90.62 91 ARG A N 1
ATOM 730 C CA . ARG A 1 91 ? 4.743 -1.334 -19.085 1.00 90.62 91 ARG A CA 1
ATOM 731 C C . ARG A 1 91 ? 6.208 -1.540 -19.473 1.00 90.62 91 ARG A C 1
ATOM 733 O O . ARG A 1 91 ? 6.592 -1.154 -20.573 1.00 90.62 91 ARG A O 1
ATOM 740 N N . TYR A 1 92 ? 7.028 -2.077 -18.571 1.00 86.62 92 TYR A N 1
ATOM 741 C CA . TYR A 1 92 ? 8.485 -2.156 -18.751 1.00 86.62 92 TYR A CA 1
ATOM 742 C C . TYR A 1 92 ? 8.996 -3.564 -19.096 1.00 86.62 92 TYR A C 1
ATOM 744 O O . TYR A 1 92 ? 10.168 -3.709 -19.443 1.00 86.62 92 TYR A O 1
ATOM 752 N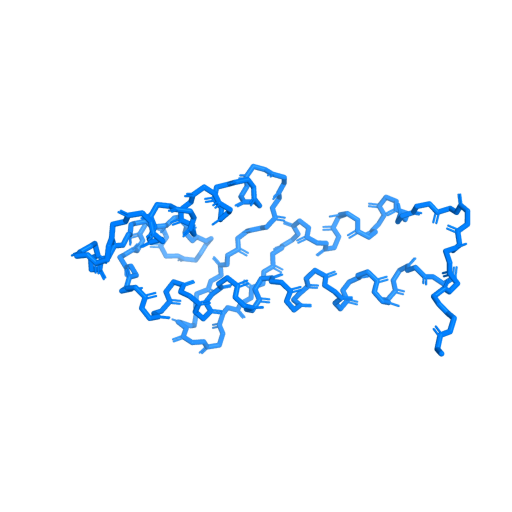 N . TRP A 1 93 ? 8.145 -4.590 -19.011 1.00 74.38 93 TRP A N 1
ATOM 753 C CA . TRP A 1 93 ? 8.455 -5.973 -19.376 1.00 74.38 93 TRP A CA 1
ATOM 754 C C . TRP A 1 93 ? 7.900 -6.305 -20.774 1.00 74.38 93 TRP A C 1
ATOM 756 O O . TRP A 1 93 ? 6.897 -7.007 -20.909 1.00 74.38 93 TRP A O 1
ATOM 766 N N . THR A 1 94 ? 8.554 -5.786 -21.816 1.00 61.81 94 THR A N 1
ATOM 767 C CA . THR A 1 94 ? 8.303 -6.126 -23.237 1.00 61.81 94 THR A CA 1
ATOM 768 C C . THR A 1 94 ? 9.287 -7.148 -23.771 1.00 61.81 94 THR A C 1
ATOM 770 O O . THR A 1 94 ? 10.485 -6.993 -23.451 1.00 61.81 94 THR A O 1
#

Radius of gyration: 14.76 Å; chains: 1; bounding box: 27×34×39 Å

pLDDT: mean 91.26, std 15.27, range [36.5, 98.75]

Organism: Brevibacillus parabrevis (NCBI:txid54914)

Secondary structure (DSSP, 8-state):
------SS---HHHHHHHHT-EE-TTT--EE--SHHHHHHHHHHHHHHHH-TT--EEEEEETTTEEEEEEHHHHHHHHHHHHHHHHHHHHHH--

InterPro domains:
  IPR025484 Domain of unknown function DUF4376 [PF14301] (13-94)